Protein AF-A0A2E9GHC3-F1 (afdb_monomer_lite)

pLDDT: mean 87.76, std 14.3, range [57.44, 98.56]

Sequence (93 aa):
MKKIIKLFLYTMSAVFFLASLSHSNEISGENLFNRNCAACHKKTAPNLLGTTLDYNVFKSIVLNGRSGTMMGSFKSKFSEHEVKSIYSFLRGK

Radius of gyration: 21.92 Å; chains: 1; bounding box: 53×22×63 Å

Structure (mmCIF, N/CA/C/O backbone):
data_AF-A0A2E9GHC3-F1
#
_entry.id   AF-A0A2E9GHC3-F1
#
loop_
_atom_site.group_PDB
_atom_site.id
_atom_site.type_symbol
_atom_site.label_atom_id
_atom_site.label_alt_id
_atom_site.label_comp_id
_atom_site.label_asym_id
_atom_site.label_entity_id
_atom_site.label_seq_id
_atom_site.pdbx_PDB_ins_code
_atom_site.Cartn_x
_atom_site.Cartn_y
_atom_site.Cartn_z
_atom_site.occupancy
_atom_site.B_iso_or_equiv
_atom_site.auth_seq_id
_atom_site.auth_comp_id
_atom_site.auth_asym_id
_atom_site.auth_atom_id
_atom_site.pdbx_PDB_model_num
ATOM 1 N N . MET A 1 1 ? -36.849 4.051 46.870 1.00 62.53 1 MET A N 1
ATOM 2 C CA . MET A 1 1 ? -36.902 4.723 45.546 1.00 62.53 1 MET A CA 1
ATOM 3 C C . MET A 1 1 ? -35.622 5.495 45.201 1.00 62.53 1 MET A C 1
ATOM 5 O O . MET A 1 1 ? -34.969 5.128 44.237 1.00 62.53 1 MET A O 1
ATOM 9 N N . LYS A 1 2 ? -35.171 6.481 45.999 1.00 62.53 2 LYS A N 1
ATOM 10 C CA . LYS A 1 2 ? -33.956 7.288 45.705 1.00 62.53 2 LYS A CA 1
ATOM 11 C C . LYS A 1 2 ? -32.648 6.483 45.530 1.00 62.53 2 LYS A C 1
ATOM 13 O O . LYS A 1 2 ? -31.820 6.844 44.702 1.00 62.53 2 LYS A O 1
ATOM 18 N N . LYS A 1 3 ? -32.470 5.380 46.276 1.00 64.50 3 LYS A N 1
ATOM 19 C CA . LYS A 1 3 ? -31.299 4.482 46.151 1.00 64.50 3 LYS A CA 1
ATOM 20 C C . LYS A 1 3 ? -31.287 3.693 44.832 1.00 64.50 3 LYS A C 1
ATOM 22 O O . LYS A 1 3 ? -30.228 3.533 44.242 1.00 64.50 3 LYS A O 1
ATOM 27 N N . ILE A 1 4 ? -32.461 3.277 44.352 1.00 67.81 4 ILE A N 1
ATOM 28 C CA . ILE A 1 4 ? -32.630 2.541 43.087 1.00 67.81 4 ILE A CA 1
ATOM 29 C C . ILE A 1 4 ? -32.344 3.475 41.902 1.00 67.81 4 ILE A C 1
ATOM 31 O O . ILE A 1 4 ? -31.631 3.098 40.984 1.00 67.81 4 ILE A O 1
ATOM 35 N N . ILE A 1 5 ? -32.797 4.731 41.982 1.00 69.31 5 ILE A N 1
ATOM 36 C CA . ILE A 1 5 ? -32.531 5.764 40.967 1.00 69.31 5 ILE A CA 1
ATOM 37 C C . ILE A 1 5 ? -31.036 6.116 40.899 1.00 69.31 5 ILE A C 1
ATOM 39 O O . ILE A 1 5 ? -30.481 6.200 39.810 1.00 69.31 5 ILE A O 1
ATOM 43 N N . LYS A 1 6 ? -30.351 6.263 42.045 1.00 66.94 6 LYS A N 1
ATOM 44 C CA . LYS A 1 6 ? -28.891 6.480 42.067 1.00 66.94 6 LYS A CA 1
ATOM 45 C C . LYS A 1 6 ? -28.124 5.292 41.486 1.00 66.94 6 LYS A C 1
ATOM 47 O O . LYS A 1 6 ? -27.206 5.503 40.706 1.00 66.94 6 LYS A O 1
ATOM 52 N N . LEU A 1 7 ? -28.508 4.062 41.832 1.00 67.25 7 LEU A N 1
ATOM 53 C CA . LEU A 1 7 ? -27.868 2.855 41.303 1.00 67.25 7 LEU A CA 1
ATOM 54 C C . LEU A 1 7 ? -28.063 2.731 39.783 1.00 67.25 7 LEU A C 1
ATOM 56 O O . LEU A 1 7 ? -27.126 2.397 39.061 1.00 67.25 7 LEU A O 1
ATOM 60 N N . PHE A 1 8 ? -29.250 3.082 39.288 1.00 72.31 8 PHE A N 1
ATOM 61 C CA . PHE A 1 8 ? -29.536 3.131 37.856 1.00 72.31 8 PHE A CA 1
ATOM 62 C C . PHE A 1 8 ? -28.709 4.214 37.137 1.00 72.31 8 PHE A C 1
ATOM 64 O O . PHE A 1 8 ? -28.132 3.962 36.086 1.00 72.31 8 PHE A O 1
ATOM 71 N N . LEU A 1 9 ? -28.553 5.398 37.737 1.00 69.19 9 LEU A N 1
ATOM 72 C CA . LEU A 1 9 ? -27.718 6.474 37.186 1.00 69.19 9 LEU A CA 1
ATOM 73 C C . LEU A 1 9 ? -26.227 6.098 37.120 1.00 69.19 9 LEU A C 1
ATOM 75 O O . LEU A 1 9 ? -25.579 6.353 36.107 1.00 69.19 9 LEU A O 1
ATOM 79 N N . TYR A 1 10 ? -25.683 5.453 38.158 1.00 75.69 10 TYR A N 1
ATOM 80 C CA . TYR A 1 10 ? -24.281 5.013 38.161 1.00 75.69 10 TYR A CA 1
ATOM 81 C C . TYR A 1 10 ? -24.009 3.906 37.135 1.00 75.69 10 TYR A C 1
ATOM 83 O O . TYR A 1 10 ? -22.978 3.927 36.465 1.00 75.69 10 TYR A O 1
ATOM 91 N N . THR A 1 11 ? -24.940 2.963 36.975 1.00 71.75 11 THR A N 1
ATOM 92 C CA . THR A 1 11 ? -24.799 1.863 36.006 1.00 71.75 11 THR A CA 1
ATOM 93 C C . THR A 1 11 ? -24.916 2.353 34.563 1.00 71.75 11 THR A C 1
ATOM 95 O O . THR A 1 11 ? -24.105 1.963 33.727 1.00 71.75 11 THR A O 1
ATOM 98 N N . MET A 1 12 ? -25.830 3.282 34.272 1.00 65.62 12 MET A N 1
ATOM 99 C CA . MET A 1 12 ? -25.943 3.908 32.946 1.00 65.62 12 MET A CA 1
ATOM 100 C C . MET A 1 12 ? -24.712 4.745 32.574 1.00 65.62 12 MET A C 1
ATOM 102 O O . MET A 1 12 ? -24.262 4.698 31.430 1.00 65.62 12 MET A O 1
ATOM 106 N N . SER A 1 13 ? -24.111 5.451 33.536 1.00 67.62 13 SER A N 1
ATOM 107 C CA . SER A 1 13 ? -22.888 6.227 33.296 1.00 67.62 13 SER A CA 1
ATOM 108 C C . SER A 1 13 ? -21.665 5.340 33.019 1.00 67.62 13 SER A C 1
ATOM 110 O O . SER A 1 13 ? -20.813 5.710 32.212 1.00 67.62 13 SER A O 1
ATOM 112 N N . ALA A 1 14 ? -21.582 4.160 33.644 1.00 64.56 14 ALA A N 1
ATOM 113 C CA . ALA A 1 14 ? -20.502 3.200 33.409 1.00 64.56 14 ALA A CA 1
ATOM 114 C C . ALA A 1 14 ? -20.584 2.547 32.016 1.00 64.56 14 ALA A C 1
ATOM 116 O O . ALA A 1 14 ? -19.563 2.380 31.348 1.00 64.56 14 ALA A O 1
AT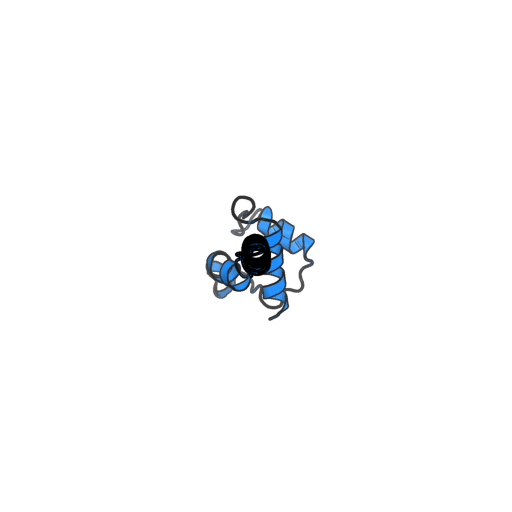OM 117 N N . VAL A 1 15 ? -21.796 2.233 31.544 1.00 65.50 15 VAL A N 1
ATOM 118 C CA . VAL A 1 15 ? -22.023 1.644 30.210 1.00 65.50 15 VAL A CA 1
ATOM 119 C C . VAL A 1 15 ? -21.651 2.626 29.092 1.00 65.50 15 VAL A C 1
ATOM 121 O O . VAL A 1 15 ? -21.029 2.234 28.106 1.00 65.50 15 VAL A O 1
ATOM 124 N N . PHE A 1 16 ? -21.959 3.915 29.263 1.00 64.31 16 PHE A N 1
ATOM 125 C CA . PHE A 1 16 ? -21.630 4.947 28.273 1.00 64.31 16 PHE A CA 1
ATOM 126 C C . PHE A 1 16 ? -20.115 5.198 28.154 1.00 64.31 16 PHE A C 1
ATOM 128 O O . PHE A 1 16 ? -19.595 5.444 27.063 1.00 64.31 16 PHE A O 1
ATOM 135 N N . PHE A 1 17 ? -19.380 5.079 29.264 1.00 62.31 17 PHE A N 1
ATOM 136 C CA . PHE A 1 17 ? -17.925 5.232 29.272 1.00 62.31 17 PHE A CA 1
ATOM 137 C C . PHE A 1 17 ? -17.222 4.075 28.540 1.00 62.31 17 PHE A C 1
ATOM 139 O O . PHE A 1 17 ? -16.317 4.316 27.749 1.00 62.31 17 PHE A O 1
ATOM 146 N N . LEU A 1 18 ? -17.691 2.833 28.712 1.00 60.22 18 LEU A N 1
ATOM 147 C CA . LEU A 1 18 ? -17.151 1.650 28.021 1.00 60.22 18 LEU A CA 1
ATOM 148 C C . LEU A 1 18 ? -17.356 1.690 26.497 1.00 60.22 18 LEU A C 1
ATOM 150 O O . LEU A 1 18 ? -16.452 1.332 25.744 1.00 60.22 18 LEU A O 1
ATOM 154 N N . ALA A 1 19 ? -18.514 2.167 26.030 1.00 62.38 19 ALA A N 1
ATOM 155 C CA . ALA A 1 19 ? -18.822 2.261 24.600 1.00 62.38 19 ALA A CA 1
ATOM 156 C C . ALA A 1 19 ? -17.896 3.235 23.840 1.00 62.38 19 ALA A C 1
ATOM 158 O O . ALA A 1 19 ? -17.675 3.082 22.639 1.00 62.38 19 ALA A O 1
ATOM 159 N N . SER A 1 20 ? -17.312 4.207 24.544 1.00 60.72 20 SER A N 1
ATOM 160 C CA . SER A 1 20 ? -16.461 5.247 23.956 1.00 60.72 20 SER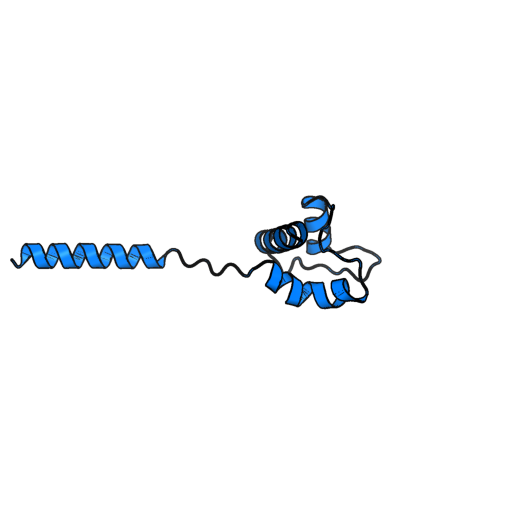 A CA 1
ATOM 161 C C . SER A 1 20 ? -15.045 4.761 23.602 1.00 60.72 20 SER A C 1
ATOM 163 O O . SER A 1 20 ? -14.352 5.424 22.836 1.00 60.72 20 SER A O 1
ATOM 165 N N . LEU A 1 21 ? -14.602 3.603 24.113 1.00 63.06 21 LEU A N 1
ATOM 166 C CA . LEU A 1 21 ? -13.237 3.103 23.884 1.00 63.06 21 LEU A CA 1
ATOM 167 C C . LEU A 1 21 ? -13.035 2.387 22.534 1.00 63.06 21 LEU A C 1
ATOM 169 O O . LEU A 1 21 ? -11.895 2.116 22.171 1.00 63.06 21 LEU A O 1
ATOM 173 N N . SER A 1 22 ? -14.099 2.062 21.790 1.00 58.62 22 SER A N 1
ATOM 174 C CA . SER A 1 22 ? -14.013 1.062 20.703 1.00 58.62 22 SER A CA 1
ATOM 175 C C . SER A 1 22 ? -14.203 1.596 19.276 1.00 58.62 22 SER A C 1
ATOM 177 O O . SER A 1 22 ? -14.462 0.813 18.366 1.00 58.62 22 SER A O 1
ATOM 179 N N . HIS A 1 23 ? -14.068 2.901 19.026 1.00 57.44 23 HIS A N 1
ATOM 180 C CA . HIS A 1 23 ? -14.182 3.438 17.661 1.00 57.44 23 HIS A CA 1
ATOM 181 C C . HIS A 1 23 ? -12.829 3.415 16.921 1.00 57.44 23 HIS A C 1
ATOM 183 O O . HIS A 1 23 ? -12.133 4.427 16.830 1.00 57.44 23 HIS A O 1
ATOM 189 N N . SER A 1 24 ? -12.430 2.257 16.381 1.00 62.22 24 SER A N 1
ATOM 190 C CA . SER A 1 24 ? -11.290 2.187 15.456 1.00 62.22 24 SER A CA 1
ATOM 191 C C . SER A 1 24 ? -11.705 2.699 14.071 1.00 62.22 24 SER A C 1
ATOM 193 O O . SER A 1 24 ? -12.429 2.018 13.345 1.00 62.22 24 SER A O 1
ATOM 195 N N . ASN A 1 25 ? -11.236 3.886 13.680 1.00 66.00 25 ASN A N 1
ATOM 196 C CA . ASN A 1 25 ? -11.351 4.379 12.302 1.00 66.00 25 ASN A CA 1
ATOM 197 C C . ASN A 1 25 ? -10.315 3.671 11.412 1.00 66.00 25 ASN A C 1
ATOM 199 O O . ASN A 1 25 ? -9.314 4.266 11.014 1.00 66.00 25 ASN A O 1
ATOM 203 N N . GLU A 1 26 ? -10.511 2.382 11.134 1.00 73.25 26 GLU A N 1
ATOM 204 C CA . GLU A 1 26 ? -9.657 1.677 10.179 1.00 73.25 26 GLU A CA 1
ATOM 205 C C . GLU A 1 26 ? -9.978 2.163 8.758 1.00 73.25 26 GLU A C 1
ATOM 207 O O . GLU A 1 26 ? -11.076 1.956 8.237 1.00 73.25 26 GLU A O 1
ATOM 212 N N . ILE A 1 27 ? -9.021 2.830 8.107 1.00 82.12 27 ILE A N 1
ATOM 213 C CA . ILE A 1 27 ? -9.151 3.174 6.690 1.00 82.12 27 ILE A CA 1
ATOM 214 C C . ILE A 1 27 ? -9.043 1.877 5.879 1.00 82.12 27 ILE A C 1
ATOM 216 O O . ILE A 1 27 ? -8.032 1.179 5.945 1.00 82.12 27 ILE A O 1
ATOM 220 N N . SER A 1 28 ? -10.069 1.561 5.085 1.00 93.06 28 SER A N 1
ATOM 221 C CA . SER A 1 28 ? -10.094 0.315 4.311 1.00 93.06 28 SER A CA 1
ATOM 222 C C . SER A 1 28 ? -8.945 0.220 3.294 1.00 93.06 28 SER A C 1
ATOM 224 O O . SER A 1 28 ? -8.573 1.201 2.640 1.00 93.06 28 SER A O 1
ATOM 226 N N . GLY A 1 29 ? -8.426 -0.997 3.096 1.00 96.44 29 GLY A N 1
ATOM 227 C CA . GLY A 1 29 ? -7.374 -1.283 2.113 1.00 96.44 29 GLY A CA 1
ATOM 228 C C . GLY A 1 29 ? -7.736 -0.879 0.681 1.00 96.44 29 GLY A C 1
ATOM 229 O O . GLY A 1 29 ? -6.882 -0.393 -0.057 1.00 96.44 29 GLY A O 1
ATOM 230 N N . GLU A 1 30 ? -9.013 -0.997 0.310 1.00 96.88 30 GLU A N 1
ATOM 231 C CA . GLU A 1 30 ? -9.530 -0.523 -0.977 1.00 96.88 30 GLU A CA 1
ATOM 232 C C . GLU A 1 30 ? -9.360 0.992 -1.145 1.00 96.88 30 GLU A C 1
ATOM 234 O O . GLU A 1 30 ? -8.879 1.460 -2.179 1.00 96.88 30 GLU A O 1
ATOM 239 N N . ASN A 1 31 ? -9.723 1.771 -0.121 1.00 97.06 31 ASN A N 1
ATOM 240 C CA . ASN A 1 31 ? -9.582 3.224 -0.153 1.00 97.06 31 ASN A CA 1
ATOM 241 C C . ASN A 1 31 ? -8.112 3.634 -0.232 1.00 97.06 31 ASN A C 1
ATOM 243 O O . ASN A 1 31 ? -7.758 4.510 -1.025 1.00 97.06 31 ASN A O 1
ATOM 247 N N . LEU A 1 32 ? -7.247 2.978 0.542 1.00 97.31 32 LEU A N 1
ATOM 248 C CA . LEU A 1 32 ? -5.805 3.209 0.494 1.00 97.31 32 LEU A CA 1
ATOM 249 C C . LEU A 1 32 ? -5.232 2.895 -0.897 1.00 97.31 32 LEU A C 1
ATOM 251 O O . LEU A 1 32 ? -4.506 3.725 -1.453 1.00 97.31 32 LEU A O 1
ATOM 255 N N . PHE A 1 33 ? -5.614 1.760 -1.493 1.00 97.88 33 PHE A N 1
ATOM 256 C CA . PHE A 1 33 ? -5.204 1.369 -2.843 1.00 97.88 33 PHE A CA 1
ATOM 257 C C . PHE A 1 33 ? -5.672 2.372 -3.900 1.00 97.88 33 PHE A C 1
ATOM 259 O O . PHE A 1 33 ? -4.872 2.841 -4.713 1.00 97.88 33 PHE A O 1
ATOM 266 N N . ASN A 1 34 ? -6.955 2.738 -3.883 1.00 97.19 34 ASN A N 1
ATOM 267 C CA . ASN A 1 34 ? -7.534 3.651 -4.865 1.00 97.19 34 ASN A CA 1
ATOM 268 C C . ASN A 1 34 ? -6.899 5.048 -4.802 1.00 97.19 34 ASN A C 1
ATOM 270 O O . ASN A 1 34 ? -6.683 5.660 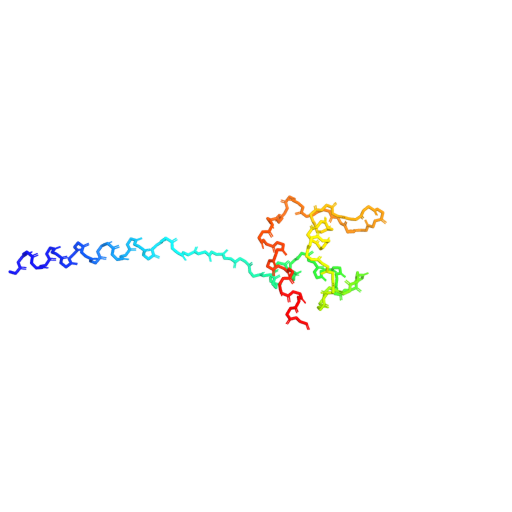-5.845 1.00 97.19 34 ASN A O 1
ATOM 274 N N . ARG A 1 35 ? -6.555 5.535 -3.604 1.00 96.62 35 ARG A N 1
ATOM 275 C CA . ARG A 1 35 ? -5.954 6.866 -3.418 1.00 96.62 35 ARG A CA 1
ATOM 276 C C . ARG A 1 35 ? -4.469 6.930 -3.770 1.00 96.62 35 ARG A C 1
ATOM 278 O O . ARG A 1 35 ? -4.008 7.980 -4.200 1.00 96.62 35 ARG A O 1
ATOM 285 N N . ASN A 1 36 ? -3.718 5.843 -3.577 1.00 97.31 36 ASN A N 1
ATOM 286 C CA . ASN A 1 36 ? -2.250 5.898 -3.615 1.00 97.31 36 ASN A CA 1
ATOM 287 C C . ASN A 1 36 ? -1.609 5.003 -4.680 1.00 97.31 36 ASN A C 1
ATOM 289 O O . ASN A 1 36 ? -0.557 5.343 -5.211 1.00 97.31 36 ASN A O 1
ATOM 293 N N . CYS A 1 37 ? -2.216 3.858 -4.987 1.00 97.75 37 CYS A N 1
ATOM 294 C CA . CYS A 1 37 ? -1.608 2.828 -5.832 1.00 97.75 37 CYS A CA 1
ATOM 295 C C . CYS A 1 37 ? -2.222 2.817 -7.237 1.00 97.75 37 CYS A C 1
ATOM 297 O O . CYS A 1 37 ? -1.525 2.634 -8.237 1.00 97.75 37 CYS A O 1
ATOM 299 N N . ALA A 1 38 ? -3.538 3.031 -7.320 1.00 97.75 38 ALA A N 1
ATOM 300 C CA . ALA A 1 38 ? -4.311 2.884 -8.548 1.00 97.75 38 ALA A CA 1
ATOM 301 C C . ALA A 1 38 ? -3.892 3.848 -9.667 1.00 97.75 38 ALA A C 1
ATOM 303 O O . ALA A 1 38 ? -4.052 3.508 -10.838 1.00 97.75 38 ALA A O 1
ATOM 304 N N . ALA A 1 39 ? -3.328 5.012 -9.322 1.00 96.62 39 ALA A N 1
ATOM 305 C CA . ALA A 1 39 ? -2.854 5.999 -10.292 1.00 96.62 39 ALA A CA 1
ATOM 306 C C . ALA A 1 39 ? -1.893 5.388 -11.329 1.00 96.62 39 ALA A C 1
ATOM 308 O O . ALA A 1 39 ? -2.008 5.690 -12.516 1.00 96.62 39 ALA A O 1
ATOM 309 N N . CYS A 1 40 ? -1.021 4.474 -10.889 1.00 98.00 40 CYS A N 1
ATOM 310 C CA . CYS A 1 40 ? -0.111 3.734 -11.761 1.00 98.00 40 CYS A CA 1
ATOM 311 C C . CYS A 1 40 ? -0.607 2.304 -12.017 1.00 98.00 40 CYS A C 1
ATOM 313 O O . CYS A 1 40 ? -0.670 1.872 -13.164 1.00 98.00 40 CYS A O 1
ATOM 315 N N . HIS A 1 41 ? -1.008 1.567 -10.977 1.00 97.62 41 HIS A N 1
ATOM 316 C CA . HIS A 1 41 ? -1.291 0.125 -11.069 1.00 97.62 41 HIS A CA 1
ATOM 317 C C . HIS A 1 41 ? -2.611 -0.245 -11.766 1.00 97.62 41 HIS A C 1
ATOM 319 O O . HIS A 1 41 ? -2.838 -1.422 -12.030 1.00 97.62 41 HIS A O 1
ATOM 325 N N . LYS A 1 42 ? -3.470 0.730 -12.102 1.00 95.75 42 LYS A N 1
ATOM 326 C CA . LYS A 1 42 ? -4.614 0.522 -13.015 1.00 95.75 42 LYS A CA 1
ATOM 327 C C . LYS A 1 42 ? -4.335 0.968 -14.458 1.00 95.75 42 LYS A C 1
ATOM 329 O O . LYS A 1 42 ? -5.249 0.932 -15.275 1.00 95.75 42 LYS A O 1
ATOM 334 N N . LYS A 1 43 ? -3.128 1.460 -14.766 1.00 95.00 43 LYS A N 1
ATOM 335 C CA . LYS A 1 43 ? -2.814 2.082 -16.064 1.00 95.00 43 LYS A CA 1
ATOM 336 C C . LYS A 1 43 ? -1.469 1.634 -16.632 1.00 95.00 43 LYS A C 1
ATOM 338 O O . LYS A 1 43 ? -1.432 0.966 -17.655 1.00 95.00 43 LYS A O 1
ATOM 343 N N . THR A 1 44 ? -0.374 2.040 -15.993 1.00 95.62 44 THR A N 1
ATOM 344 C CA . THR A 1 44 ? 0.990 1.974 -16.545 1.00 95.62 44 THR A CA 1
ATOM 345 C C . THR A 1 44 ? 1.920 1.025 -15.790 1.00 95.62 44 THR A C 1
ATOM 347 O O . THR A 1 44 ? 2.998 0.713 -16.287 1.00 95.62 44 THR A O 1
ATOM 350 N N . ALA A 1 45 ? 1.531 0.564 -14.600 1.00 96.06 45 ALA A N 1
ATOM 351 C CA . ALA A 1 45 ? 2.289 -0.385 -13.787 1.00 96.06 45 ALA A CA 1
ATOM 352 C C . ALA A 1 45 ? 1.586 -1.757 -13.734 1.00 96.06 45 ALA A C 1
ATOM 354 O O . ALA A 1 45 ? 0.389 -1.830 -14.021 1.00 96.06 45 ALA A O 1
ATOM 355 N N . PRO A 1 46 ? 2.289 -2.843 -13.348 1.00 95.44 46 PRO A N 1
ATOM 356 C CA . PRO A 1 46 ? 1.693 -4.174 -13.255 1.00 95.44 46 PRO A CA 1
ATOM 357 C C . PRO A 1 46 ? 0.438 -4.191 -12.381 1.00 95.44 46 PRO A C 1
ATOM 359 O O . PRO A 1 46 ? 0.422 -3.582 -11.309 1.00 95.44 46 PRO A O 1
ATOM 362 N N . ASN A 1 47 ? -0.594 -4.909 -12.820 1.00 95.88 47 ASN A N 1
ATOM 363 C CA . ASN A 1 47 ? -1.814 -5.062 -12.039 1.00 95.88 47 ASN A CA 1
ATOM 364 C C . ASN A 1 47 ? -1.514 -5.816 -10.732 1.00 95.88 47 ASN A C 1
ATOM 366 O O . ASN A 1 47 ? -0.831 -6.839 -10.737 1.00 95.88 47 ASN A O 1
ATOM 370 N N . LEU A 1 48 ? -2.022 -5.291 -9.617 1.00 96.69 48 LEU A N 1
ATOM 371 C CA . LEU A 1 48 ? -1.833 -5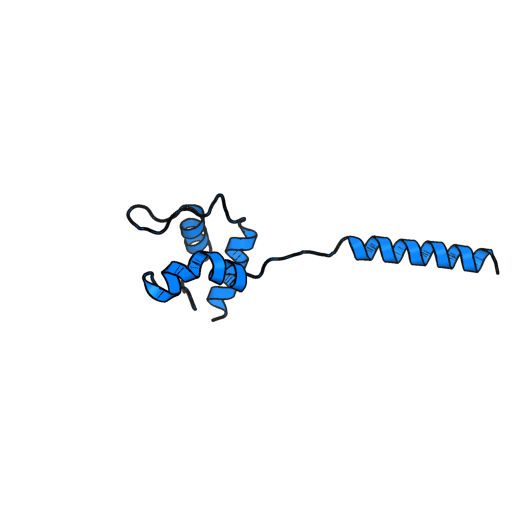.864 -8.284 1.00 96.69 48 LEU A CA 1
ATOM 372 C C . LEU A 1 48 ? -3.055 -6.644 -7.780 1.00 96.69 48 LEU A C 1
ATOM 374 O O . LEU A 1 48 ? -2.949 -7.315 -6.755 1.00 96.69 48 LEU A O 1
ATOM 378 N N . LEU A 1 49 ? -4.207 -6.543 -8.451 1.00 96.19 49 LEU A N 1
ATOM 379 C CA . LEU A 1 49 ? -5.396 -7.323 -8.097 1.00 96.19 49 LEU A CA 1
ATOM 380 C C . LEU A 1 49 ? -5.095 -8.815 -8.286 1.00 96.19 49 LEU A C 1
ATOM 382 O O . LEU A 1 49 ? -4.524 -9.196 -9.307 1.00 96.19 49 LEU A O 1
ATOM 386 N N . GLY A 1 50 ? -5.423 -9.635 -7.290 1.00 95.62 50 GLY A N 1
ATOM 387 C CA . GLY A 1 50 ? -5.113 -11.063 -7.286 1.00 95.62 50 GLY A CA 1
ATOM 388 C C . GLY A 1 50 ? -3.624 -11.380 -7.138 1.00 95.62 50 GLY A C 1
ATOM 389 O O . GLY A 1 50 ? -3.176 -12.445 -7.560 1.00 95.62 50 GLY A O 1
ATOM 390 N N . THR A 1 51 ? -2.821 -10.463 -6.581 1.00 95.50 51 THR A N 1
ATOM 391 C CA . THR A 1 51 ? -1.365 -10.651 -6.492 1.00 95.50 51 THR A CA 1
ATOM 392 C C . THR A 1 51 ? -0.973 -11.968 -5.811 1.00 95.50 51 THR A C 1
ATOM 394 O O . THR A 1 51 ? -1.434 -12.305 -4.722 1.00 95.50 51 THR A O 1
ATOM 397 N N . THR A 1 52 ? -0.053 -12.709 -6.424 1.00 95.94 52 THR A N 1
ATOM 398 C CA . THR A 1 52 ? 0.501 -13.952 -5.865 1.00 95.94 52 THR A CA 1
ATOM 399 C C . THR A 1 52 ? 1.756 -13.726 -5.025 1.00 95.94 52 THR A C 1
ATOM 401 O O . THR A 1 52 ? 2.308 -14.688 -4.494 1.00 95.94 52 THR A O 1
ATOM 404 N N . LEU A 1 53 ? 2.204 -12.472 -4.882 1.00 96.25 53 LEU A N 1
ATOM 405 C CA . LEU A 1 53 ? 3.375 -12.131 -4.079 1.00 96.25 53 LEU A CA 1
ATOM 406 C C . LEU A 1 53 ? 3.192 -12.570 -2.625 1.00 96.25 53 LEU A C 1
ATOM 408 O O . LEU A 1 53 ? 2.107 -12.432 -2.062 1.00 96.25 53 LEU A O 1
ATOM 412 N N . ASP A 1 54 ? 4.279 -13.037 -2.013 1.00 97.94 54 ASP A N 1
ATOM 413 C CA . ASP A 1 54 ? 4.342 -13.203 -0.563 1.00 97.94 54 ASP A CA 1
ATOM 414 C C . ASP A 1 54 ? 4.144 -11.850 0.140 1.00 97.94 54 ASP A C 1
ATOM 416 O O . ASP A 1 54 ? 4.596 -10.804 -0.342 1.00 97.94 54 ASP A O 1
ATOM 420 N N . TYR A 1 55 ? 3.502 -11.870 1.310 1.00 97.88 55 TYR A N 1
ATOM 421 C CA . TYR A 1 55 ? 3.206 -10.654 2.063 1.00 97.88 55 TYR A CA 1
ATOM 422 C C . TYR A 1 55 ? 4.472 -9.883 2.458 1.00 97.88 55 TYR A C 1
ATOM 424 O O . TYR A 1 55 ? 4.482 -8.656 2.375 1.00 97.88 55 TYR A O 1
ATOM 432 N N . ASN A 1 56 ? 5.555 -10.557 2.855 1.00 98.19 56 ASN A N 1
ATOM 433 C CA . ASN A 1 56 ? 6.783 -9.869 3.258 1.00 98.19 56 ASN A CA 1
ATOM 434 C C . ASN A 1 56 ? 7.477 -9.226 2.058 1.00 98.19 56 ASN A C 1
ATOM 436 O O . ASN A 1 56 ? 8.004 -8.119 2.174 1.00 98.19 56 ASN A O 1
ATOM 440 N N . VAL A 1 57 ? 7.420 -9.880 0.895 1.00 98.19 57 VAL A N 1
ATOM 441 C CA . VAL A 1 57 ? 7.907 -9.310 -0.368 1.00 98.19 57 VAL A CA 1
ATOM 442 C C . VAL A 1 57 ? 7.084 -8.079 -0.744 1.00 98.19 57 VAL A C 1
ATOM 444 O O . VAL A 1 57 ? 7.656 -7.019 -0.994 1.00 98.19 57 VAL A O 1
ATOM 447 N N . PHE A 1 58 ? 5.751 -8.181 -0.714 1.00 98.38 58 PHE A N 1
ATOM 448 C CA . PHE A 1 58 ? 4.852 -7.052 -0.963 1.00 98.38 58 PHE A CA 1
ATOM 449 C C . PHE A 1 58 ? 5.132 -5.888 -0.005 1.00 98.38 58 PHE A C 1
ATOM 451 O O . PHE A 1 58 ? 5.372 -4.765 -0.449 1.00 98.38 58 PHE A O 1
ATOM 458 N N . LYS A 1 59 ? 5.179 -6.162 1.306 1.00 98.56 59 LYS A N 1
ATOM 459 C CA . LYS A 1 59 ? 5.461 -5.166 2.345 1.00 98.56 59 LYS A CA 1
ATOM 460 C C . LYS A 1 59 ? 6.805 -4.483 2.112 1.00 98.56 59 LYS A C 1
ATOM 462 O O . LYS A 1 59 ? 6.879 -3.259 2.178 1.00 98.56 59 LYS A O 1
ATOM 467 N N . SER A 1 60 ? 7.850 -5.252 1.809 1.00 98.19 60 SER A N 1
ATOM 468 C CA . SER A 1 60 ? 9.184 -4.706 1.556 1.00 98.19 60 SER A CA 1
ATOM 469 C C . SER A 1 60 ? 9.196 -3.775 0.343 1.00 98.19 60 SER A C 1
ATOM 471 O O . SER A 1 60 ? 9.724 -2.671 0.440 1.00 98.19 60 SER A O 1
ATOM 473 N N . ILE A 1 61 ? 8.555 -4.160 -0.766 1.00 98.31 61 ILE A N 1
ATOM 474 C CA . ILE A 1 61 ? 8.469 -3.318 -1.969 1.00 98.31 61 ILE A CA 1
ATOM 475 C C . ILE A 1 61 ? 7.663 -2.044 -1.695 1.00 98.31 61 ILE A C 1
ATOM 477 O O . ILE A 1 61 ? 8.074 -0.966 -2.108 1.00 98.31 61 ILE A O 1
ATOM 481 N N . VAL A 1 62 ? 6.530 -2.132 -0.993 1.00 98.25 62 VAL A N 1
ATOM 482 C CA . VAL A 1 62 ? 5.704 -0.951 -0.688 1.00 98.25 62 VAL A CA 1
ATOM 483 C C . VAL A 1 62 ? 6.446 0.011 0.239 1.00 98.25 62 VAL A C 1
ATOM 485 O O . VAL A 1 62 ? 6.487 1.214 -0.017 1.00 98.25 62 VAL A O 1
ATOM 488 N N . LEU A 1 63 ? 7.066 -0.497 1.305 1.00 98.31 63 LEU A N 1
ATOM 489 C CA . LEU A 1 63 ? 7.743 0.357 2.275 1.00 98.31 63 LEU A CA 1
ATOM 490 C C . LEU A 1 63 ? 9.073 0.887 1.738 1.00 98.31 63 LEU A C 1
ATOM 492 O O . LEU A 1 63 ? 9.369 2.056 1.943 1.00 98.31 63 LEU A O 1
ATOM 496 N N . ASN A 1 64 ? 9.862 0.100 1.015 1.00 98.00 64 ASN A N 1
ATOM 497 C CA . ASN A 1 64 ? 11.209 0.510 0.600 1.00 98.00 64 ASN A CA 1
ATOM 498 C C . ASN A 1 64 ? 11.288 0.990 -0.857 1.00 98.00 64 ASN A C 1
ATOM 500 O O . ASN A 1 64 ? 12.284 1.594 -1.247 1.00 98.00 64 ASN A O 1
ATOM 504 N N . GLY A 1 65 ? 10.242 0.770 -1.652 1.00 97.75 65 GLY A N 1
ATOM 505 C CA . GLY A 1 65 ? 10.283 0.955 -3.097 1.00 97.75 65 GLY A CA 1
ATOM 506 C C . GLY A 1 65 ? 11.063 -0.159 -3.802 1.00 97.75 65 GLY A C 1
ATOM 507 O O . GLY A 1 65 ? 11.437 -1.174 -3.210 1.00 97.75 65 GLY A O 1
ATOM 508 N N . ARG A 1 66 ? 11.320 0.032 -5.098 1.00 96.94 66 ARG A N 1
ATOM 509 C CA . ARG A 1 66 ? 12.139 -0.868 -5.920 1.00 96.94 66 ARG A CA 1
ATOM 510 C C . ARG A 1 66 ? 13.145 -0.065 -6.740 1.00 96.94 66 ARG A C 1
ATOM 512 O O . ARG A 1 66 ? 12.767 0.616 -7.695 1.00 96.94 66 ARG A O 1
ATOM 519 N N . SER A 1 67 ? 14.424 -0.181 -6.381 1.00 96.38 67 SER A N 1
ATOM 520 C CA . SER A 1 67 ? 15.540 0.498 -7.050 1.00 96.38 67 SER A CA 1
ATOM 521 C C . SER A 1 67 ? 15.539 0.262 -8.561 1.00 96.38 67 SER A C 1
ATOM 523 O O . SER A 1 67 ? 15.276 -0.848 -9.023 1.00 96.38 67 SER A O 1
ATOM 525 N N . GLY A 1 68 ? 15.828 1.316 -9.327 1.00 96.75 68 GLY A N 1
ATOM 526 C CA . GLY A 1 68 ? 15.813 1.273 -10.793 1.00 96.75 68 GLY A CA 1
ATOM 527 C C . GLY A 1 68 ? 14.413 1.282 -11.419 1.00 96.75 68 GLY A C 1
ATOM 528 O O . GLY A 1 68 ? 14.285 1.037 -12.613 1.00 96.75 68 GLY A O 1
ATOM 529 N N . THR A 1 69 ? 13.358 1.552 -10.642 1.00 96.38 69 THR A N 1
ATOM 530 C CA . THR A 1 69 ? 11.980 1.670 -11.145 1.00 96.38 69 THR A CA 1
ATOM 531 C C . THR A 1 69 ? 11.299 2.933 -10.616 1.00 96.38 69 THR A C 1
ATOM 533 O O . THR A 1 69 ? 11.806 3.587 -9.709 1.00 96.38 69 THR A O 1
ATOM 536 N N . MET A 1 70 ? 10.110 3.250 -11.139 1.00 96.19 70 MET A N 1
ATOM 537 C CA . MET A 1 70 ? 9.262 4.327 -10.603 1.00 96.19 70 MET A CA 1
ATOM 538 C C . MET A 1 70 ? 8.546 3.960 -9.291 1.00 96.19 70 MET A C 1
ATOM 540 O O . MET A 1 70 ? 7.857 4.803 -8.719 1.00 96.19 70 MET A O 1
ATOM 544 N N . MET A 1 71 ? 8.662 2.715 -8.810 1.00 97.62 71 MET A N 1
ATOM 545 C CA . MET A 1 71 ? 8.025 2.296 -7.561 1.00 97.62 71 MET A CA 1
ATOM 546 C C . MET A 1 71 ? 8.788 2.878 -6.365 1.00 97.62 71 MET A C 1
ATOM 548 O O . MET A 1 71 ? 9.748 2.283 -5.873 1.00 97.62 71 MET A O 1
ATOM 552 N N . GLY A 1 72 ? 8.368 4.064 -5.926 1.00 97.12 72 GLY A N 1
ATOM 553 C CA . GLY A 1 72 ? 8.932 4.760 -4.771 1.00 97.12 72 GLY A CA 1
ATOM 554 C C . GLY A 1 72 ? 8.562 4.129 -3.425 1.00 97.12 72 GLY A C 1
ATOM 555 O O . GLY A 1 72 ? 7.700 3.255 -3.333 1.00 97.12 72 GLY A O 1
ATOM 556 N N . SER A 1 73 ? 9.222 4.603 -2.369 1.00 97.88 73 SER A N 1
ATOM 557 C CA . SER A 1 73 ? 8.957 4.206 -0.983 1.00 97.88 73 SER A CA 1
ATOM 558 C C . SER A 1 73 ? 7.689 4.868 -0.435 1.00 97.88 73 SER A C 1
ATOM 560 O O . SER A 1 73 ? 7.486 6.073 -0.592 1.00 97.88 73 SER A O 1
ATOM 562 N N . PHE A 1 74 ? 6.874 4.089 0.279 1.00 98.12 74 PHE A N 1
ATOM 563 C CA . PHE A 1 74 ? 5.718 4.571 1.043 1.00 98.12 74 PHE A CA 1
ATOM 564 C C . PHE A 1 74 ? 5.922 4.483 2.564 1.00 98.12 74 PHE A C 1
ATOM 566 O O . PHE A 1 74 ? 4.968 4.661 3.317 1.00 98.12 74 PHE A O 1
ATOM 573 N N . LYS A 1 75 ? 7.152 4.251 3.048 1.00 97.62 75 LYS A N 1
ATOM 574 C CA . LYS A 1 75 ? 7.446 4.088 4.487 1.00 97.62 75 LYS A CA 1
ATOM 575 C C . LYS A 1 75 ? 7.016 5.274 5.350 1.00 97.62 75 LYS A C 1
ATOM 577 O O . LYS A 1 75 ? 6.653 5.081 6.501 1.00 97.62 75 LYS A O 1
ATOM 582 N N . SER A 1 76 ? 7.047 6.489 4.807 1.00 97.62 76 SER A N 1
ATOM 583 C CA . SER A 1 76 ? 6.584 7.695 5.507 1.00 97.62 76 SER A CA 1
ATOM 584 C C . SER A 1 76 ? 5.070 7.919 5.426 1.00 97.62 76 SER A C 1
ATOM 586 O O . SER A 1 76 ? 4.565 8.823 6.085 1.00 97.62 76 SER A O 1
ATOM 588 N N . LYS A 1 77 ? 4.351 7.139 4.608 1.00 96.44 77 LYS A N 1
ATOM 589 C CA . LYS A 1 77 ? 2.912 7.299 4.353 1.00 96.44 77 LYS A CA 1
ATOM 590 C C . LYS A 1 77 ? 2.055 6.207 4.973 1.00 96.44 77 LYS A C 1
ATOM 592 O O . LYS A 1 77 ? 0.917 6.494 5.317 1.00 96.44 77 LYS A O 1
ATOM 597 N N . PHE A 1 78 ? 2.567 4.982 5.069 1.00 96.81 78 PHE A N 1
ATOM 598 C CA . PHE A 1 78 ? 1.802 3.841 5.560 1.00 96.81 78 PHE A CA 1
ATOM 599 C C . PHE A 1 78 ? 2.457 3.189 6.767 1.00 96.81 78 PHE A C 1
ATOM 601 O O . PHE A 1 78 ? 3.656 2.906 6.778 1.00 96.81 78 PHE A O 1
ATOM 608 N N . SER A 1 79 ? 1.623 2.871 7.748 1.00 96.00 79 SER A N 1
ATOM 609 C CA . SER A 1 79 ? 1.921 1.892 8.786 1.00 96.00 79 SER A CA 1
ATOM 610 C C . SER A 1 79 ? 1.914 0.467 8.221 1.00 96.00 79 SER A C 1
ATOM 612 O O . SER A 1 79 ? 1.318 0.187 7.179 1.00 96.00 79 SER A O 1
ATOM 614 N N . GLU A 1 80 ? 2.528 -0.483 8.934 1.00 95.19 80 GLU A N 1
ATOM 615 C CA . GLU A 1 80 ? 2.456 -1.897 8.536 1.00 95.19 80 GLU A CA 1
ATOM 616 C C . GLU A 1 80 ? 1.016 -2.423 8.486 1.00 95.19 80 GLU A C 1
ATOM 618 O O . GLU A 1 80 ? 0.695 -3.256 7.641 1.00 95.19 80 GLU A O 1
ATOM 623 N N . HIS A 1 81 ? 0.149 -1.924 9.370 1.00 95.12 81 HIS A N 1
ATOM 624 C CA . HIS A 1 81 ? -1.257 -2.304 9.401 1.00 95.12 81 HIS A CA 1
ATOM 625 C C . HIS A 1 81 ? -1.971 -1.886 8.114 1.00 95.12 81 HIS A C 1
ATOM 627 O O . HIS A 1 81 ? -2.616 -2.705 7.471 1.00 95.12 81 HIS A O 1
ATOM 633 N N . GLU A 1 82 ? -1.777 -0.643 7.674 1.00 97.25 82 GLU A N 1
ATOM 634 C CA . GLU A 1 82 ? -2.345 -0.144 6.419 1.00 97.25 82 GLU A CA 1
ATOM 635 C C . GLU A 1 82 ? -1.821 -0.916 5.204 1.00 97.25 82 GLU A C 1
ATOM 637 O O . GLU A 1 82 ? -2.600 -1.276 4.319 1.00 97.25 82 GLU A O 1
ATOM 642 N N . VAL A 1 83 ? -0.525 -1.251 5.176 1.00 97.94 83 VAL A N 1
ATOM 6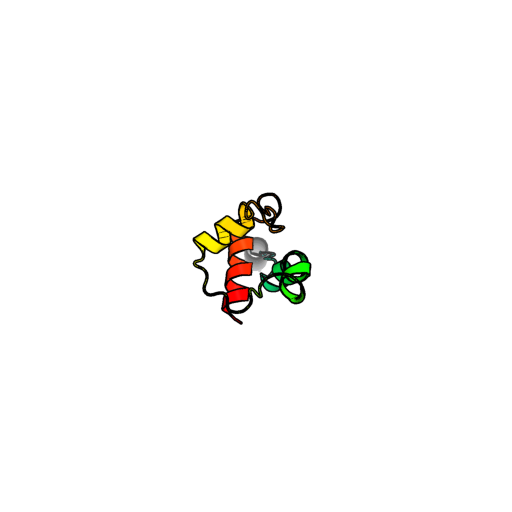43 C CA . VAL A 1 83 ? 0.045 -2.107 4.121 1.00 97.94 83 VAL A CA 1
ATOM 644 C C . VAL A 1 83 ? -0.615 -3.490 4.116 1.00 97.94 83 VAL A C 1
ATOM 646 O O . VAL A 1 83 ? -0.933 -4.016 3.047 1.00 97.94 83 VAL A O 1
ATOM 649 N N . LYS A 1 84 ? -0.877 -4.068 5.293 1.00 97.50 84 LYS A N 1
ATOM 650 C CA . LYS A 1 84 ? -1.593 -5.342 5.428 1.00 97.50 84 LYS A CA 1
ATOM 651 C C . LYS A 1 84 ? -3.047 -5.253 4.969 1.00 97.50 84 LYS A C 1
ATOM 653 O O . LYS A 1 84 ? -3.519 -6.178 4.302 1.00 97.50 84 LYS A O 1
ATOM 658 N N . SER A 1 85 ? -3.747 -4.161 5.272 1.00 97.44 85 SER A N 1
ATOM 659 C CA . SER A 1 85 ? -5.127 -3.947 4.822 1.00 97.44 85 SER A CA 1
ATOM 660 C C . SER A 1 85 ? -5.184 -3.806 3.294 1.00 97.44 85 SER A C 1
ATOM 662 O O . SER A 1 85 ? -6.043 -4.423 2.662 1.00 97.44 85 SER A O 1
ATOM 664 N N . ILE A 1 86 ? -4.229 -3.097 2.670 1.00 98.00 86 ILE A N 1
ATOM 665 C CA . ILE A 1 86 ? -4.086 -3.045 1.200 1.00 98.00 86 ILE A CA 1
ATOM 666 C C . ILE A 1 86 ? -3.842 -4.448 0.631 1.00 98.00 86 ILE A C 1
ATOM 668 O O . ILE A 1 86 ? -4.545 -4.864 -0.287 1.00 98.00 86 ILE A O 1
ATOM 672 N N . TYR A 1 87 ? -2.874 -5.194 1.175 1.00 98.25 87 TYR A N 1
ATOM 673 C CA . TYR A 1 87 ? -2.549 -6.542 0.700 1.00 98.25 87 TYR A CA 1
ATOM 674 C C . TYR A 1 87 ? -3.759 -7.484 0.768 1.00 98.25 87 TYR A C 1
ATOM 676 O O . TYR A 1 87 ? -4.065 -8.178 -0.200 1.00 98.25 87 TYR A O 1
ATOM 684 N N . SER A 1 88 ? -4.493 -7.459 1.883 1.00 97.25 88 SER A N 1
ATOM 685 C CA . SER A 1 88 ? -5.706 -8.263 2.069 1.00 97.25 88 SER A CA 1
ATOM 686 C C . SER A 1 88 ? -6.784 -7.921 1.038 1.00 97.25 88 SER A C 1
ATOM 688 O O . SER A 1 88 ? -7.373 -8.824 0.449 1.00 97.25 88 SER A O 1
ATOM 690 N N . PHE A 1 89 ? -6.997 -6.629 0.759 1.00 97.44 89 PHE A N 1
ATOM 691 C CA . PHE A 1 89 ? -7.916 -6.188 -0.294 1.00 97.44 89 PHE A CA 1
ATOM 692 C C . PHE A 1 89 ? -7.512 -6.730 -1.671 1.00 97.44 89 PHE A C 1
ATOM 694 O O . PHE A 1 89 ? -8.357 -7.259 -2.389 1.00 97.44 89 PHE A O 1
ATOM 701 N N . LEU A 1 90 ? -6.228 -6.631 -2.027 1.00 97.44 90 LEU A N 1
ATOM 702 C CA . LEU A 1 90 ? -5.720 -7.087 -3.322 1.00 97.44 90 LEU A CA 1
ATOM 703 C C . LEU A 1 90 ? -5.874 -8.599 -3.517 1.00 97.44 90 LEU A C 1
ATOM 705 O O . LEU A 1 90 ? -6.166 -9.030 -4.624 1.00 97.44 90 LEU A O 1
ATOM 709 N N . ARG A 1 91 ? -5.690 -9.395 -2.456 1.00 95.94 91 ARG A N 1
ATOM 710 C CA . ARG A 1 9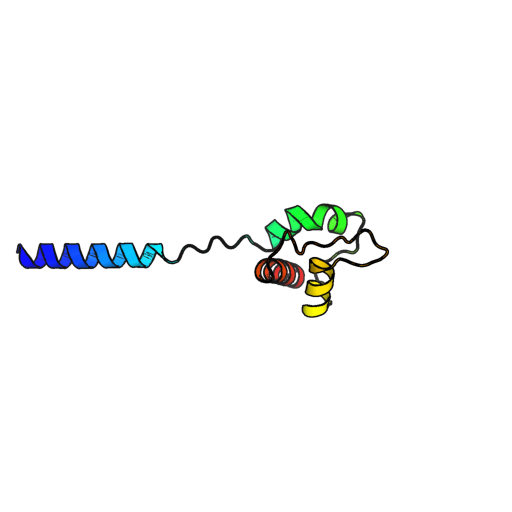1 ? -5.837 -10.863 -2.479 1.00 95.94 91 ARG A CA 1
ATOM 711 C C . ARG A 1 91 ? -7.286 -11.338 -2.540 1.00 95.94 91 ARG A C 1
ATOM 713 O O . ARG A 1 91 ? -7.523 -12.466 -2.955 1.00 95.94 91 ARG A O 1
ATOM 720 N N . GLY A 1 92 ? -8.230 -10.515 -2.091 1.00 88.88 92 GLY A N 1
ATOM 721 C CA . GLY A 1 92 ? -9.664 -10.811 -2.140 1.00 88.88 92 GLY A CA 1
ATOM 722 C C . GLY A 1 92 ? -10.327 -10.503 -3.487 1.00 88.88 92 GLY A C 1
ATOM 723 O O . GLY A 1 92 ? -11.555 -10.484 -3.554 1.00 88.88 92 GLY A O 1
ATOM 724 N N . LYS A 1 93 ? -9.543 -10.196 -4.526 1.00 79.12 93 LYS A N 1
ATOM 725 C CA . LYS A 1 93 ? -9.982 -9.886 -5.893 1.00 79.12 93 LYS A CA 1
ATOM 726 C C . LYS A 1 93 ? -9.339 -10.862 -6.861 1.00 79.12 93 LYS A C 1
ATOM 728 O O . LYS A 1 93 ? -10.048 -11.258 -7.806 1.00 79.12 93 LYS A O 1
#

Foldseek 3Di:
DVVVVVVVVVVVVVVVVVVVPDDDPDDALVNVCVVPPCVCCVPPDPPLALNPDDLVRQLCCAQPNDPPDPGHHCVVPDDSVSSVRNNVRSNVD

Secondary structure (DSSP, 8-state):
-HHHHHHHHHHHHHHHHHHTT-------HHHHHHHHTHHHHTTTS---TT--S-HHHHHHHHHH--TTSS----TTT--HHHHHHHHHHHHT-